Protein AF-A0A1V5QQ97-F1 (afdb_monomer_lite)

Structure (mmCIF, N/CA/C/O backbone):
data_AF-A0A1V5QQ97-F1
#
_entry.id   AF-A0A1V5QQ97-F1
#
loop_
_atom_site.group_PDB
_atom_site.id
_atom_site.type_symbol
_atom_site.label_atom_id
_atom_site.label_alt_id
_atom_site.label_comp_id
_atom_site.label_asym_id
_atom_site.label_entity_id
_atom_site.label_seq_id
_atom_site.pdbx_PDB_ins_code
_atom_site.Cartn_x
_atom_site.Cartn_y
_atom_site.Cartn_z
_atom_site.occupancy
_atom_site.B_iso_or_equiv
_atom_site.auth_seq_id
_atom_site.auth_comp_id
_atom_site.auth_asym_id
_atom_site.auth_atom_id
_atom_site.pdbx_PDB_model_num
ATOM 1 N N . MET A 1 1 ? 21.927 3.829 -41.040 1.00 33.34 1 MET A N 1
ATOM 2 C CA . MET A 1 1 ? 21.322 3.563 -39.719 1.00 33.34 1 MET A CA 1
ATOM 3 C C . MET A 1 1 ? 20.050 2.766 -39.965 1.00 33.34 1 MET A C 1
ATOM 5 O O . MET A 1 1 ? 19.146 3.300 -40.587 1.00 33.34 1 MET A O 1
ATOM 9 N N . LEU A 1 2 ? 20.030 1.474 -39.625 1.00 31.47 2 LEU A N 1
ATOM 10 C CA . LEU A 1 2 ? 18.860 0.603 -39.797 1.00 31.47 2 LEU A CA 1
ATOM 11 C C . LEU A 1 2 ? 18.122 0.542 -38.459 1.00 31.47 2 LEU A C 1
ATOM 13 O O . LEU A 1 2 ? 18.509 -0.209 -37.569 1.00 31.47 2 LEU A O 1
ATOM 17 N N . THR A 1 3 ? 17.101 1.372 -38.290 1.00 46.12 3 THR A N 1
ATOM 18 C CA . THR A 1 3 ? 16.175 1.283 -37.159 1.00 46.12 3 THR A CA 1
ATOM 19 C C . THR A 1 3 ? 15.105 0.248 -37.493 1.00 46.12 3 THR A C 1
ATOM 21 O O . THR A 1 3 ? 14.171 0.518 -38.242 1.00 46.12 3 THR A O 1
ATOM 24 N N . ALA A 1 4 ? 15.250 -0.964 -36.958 1.00 44.88 4 ALA A N 1
ATOM 25 C CA . ALA A 1 4 ? 14.202 -1.977 -36.998 1.00 44.88 4 ALA A CA 1
ATOM 26 C C . ALA A 1 4 ? 13.202 -1.694 -35.869 1.00 44.88 4 ALA A C 1
ATOM 28 O O . ALA A 1 4 ? 13.333 -2.204 -34.761 1.00 44.88 4 ALA A O 1
ATOM 29 N N . ASN A 1 5 ? 12.224 -0.834 -36.148 1.00 61.09 5 ASN A N 1
ATOM 30 C CA . ASN A 1 5 ? 11.047 -0.680 -35.304 1.00 61.09 5 ASN A CA 1
ATOM 31 C C . ASN A 1 5 ? 10.018 -1.743 -35.720 1.00 61.09 5 ASN A C 1
ATOM 33 O O . ASN A 1 5 ? 9.538 -1.716 -36.854 1.00 61.09 5 ASN A O 1
ATOM 37 N N . LYS A 1 6 ? 9.704 -2.687 -34.828 1.00 44.88 6 LYS A N 1
ATOM 38 C CA . LYS A 1 6 ? 8.522 -3.548 -34.950 1.00 44.88 6 LYS A CA 1
ATOM 39 C C . LYS A 1 6 ? 7.595 -3.230 -33.786 1.00 44.88 6 LYS A C 1
ATOM 41 O O . LYS A 1 6 ? 7.915 -3.507 -32.634 1.00 44.88 6 LYS A O 1
ATOM 46 N N . GLU A 1 7 ? 6.476 -2.618 -34.143 1.00 56.22 7 GLU A N 1
ATOM 47 C CA . GLU A 1 7 ? 5.339 -2.286 -33.295 1.00 56.22 7 GLU A CA 1
ATOM 48 C C . GLU A 1 7 ? 4.975 -3.459 -32.366 1.00 56.22 7 GLU A C 1
ATOM 50 O O . GLU A 1 7 ? 4.757 -4.582 -32.823 1.00 56.22 7 GLU A O 1
ATOM 55 N N . GLY A 1 8 ? 4.918 -3.193 -31.057 1.00 51.50 8 GLY A N 1
ATOM 56 C CA . GLY A 1 8 ? 4.290 -4.082 -30.073 1.00 51.50 8 GLY A CA 1
ATOM 57 C C . GLY A 1 8 ? 5.191 -5.060 -29.312 1.00 51.50 8 GLY A C 1
ATOM 58 O O . GLY A 1 8 ? 4.655 -5.892 -28.587 1.00 51.50 8 GLY A O 1
ATOM 59 N N . ARG A 1 9 ? 6.525 -4.988 -29.432 1.00 53.59 9 ARG A N 1
ATOM 60 C CA . ARG A 1 9 ? 7.454 -5.814 -28.630 1.00 53.59 9 ARG A CA 1
ATOM 61 C C . ARG A 1 9 ? 8.188 -4.995 -27.577 1.00 53.59 9 ARG A C 1
ATOM 63 O O . ARG A 1 9 ? 8.599 -3.863 -27.840 1.00 53.59 9 ARG A O 1
ATOM 70 N N . THR A 1 10 ? 8.363 -5.560 -26.384 1.00 57.00 10 THR A N 1
ATOM 71 C CA . THR A 1 10 ? 9.087 -4.876 -25.304 1.00 57.00 10 THR A CA 1
ATOM 72 C C . THR A 1 10 ? 10.578 -4.800 -25.632 1.00 57.00 10 THR A C 1
ATOM 74 O O . THR A 1 10 ? 11.139 -5.666 -26.305 1.00 57.00 10 THR A O 1
ATOM 77 N N . LEU A 1 11 ? 11.251 -3.756 -25.139 1.00 56.28 11 LEU A N 1
ATOM 78 C CA . LEU A 1 11 ? 12.706 -3.620 -25.264 1.00 56.28 11 LEU A CA 1
ATOM 79 C C . LEU A 1 11 ? 13.448 -4.853 -24.720 1.00 56.28 11 LEU A C 1
ATOM 81 O O . LEU A 1 11 ? 14.493 -5.208 -25.252 1.00 56.28 11 LEU A O 1
ATOM 85 N N . GLU A 1 12 ? 12.898 -5.530 -23.710 1.00 54.91 12 GLU A N 1
ATOM 86 C CA . GLU A 1 12 ? 13.476 -6.749 -23.136 1.00 54.91 12 GLU A CA 1
ATOM 87 C C . GLU A 1 12 ? 13.411 -7.942 -24.097 1.00 54.91 12 GLU A C 1
ATOM 89 O O . GLU A 1 12 ? 14.412 -8.637 -24.264 1.00 54.91 12 GLU A O 1
ATOM 94 N N . GLU A 1 13 ? 12.289 -8.140 -24.794 1.00 59.16 13 GLU A N 1
ATOM 95 C CA . GLU A 1 13 ? 12.144 -9.191 -25.812 1.00 59.16 13 GLU A CA 1
ATOM 96 C C . GLU A 1 13 ? 13.059 -8.949 -27.014 1.00 59.16 13 GLU A C 1
ATOM 98 O O . GLU A 1 13 ? 13.708 -9.869 -27.508 1.00 59.16 13 GLU A O 1
ATOM 103 N N . VAL A 1 14 ? 13.159 -7.695 -27.465 1.00 65.44 14 VAL A N 1
ATOM 104 C CA . VAL A 1 14 ? 14.024 -7.332 -28.596 1.00 65.44 14 VAL A CA 1
ATOM 105 C C . VAL A 1 14 ? 15.500 -7.508 -28.233 1.00 65.44 14 VAL A C 1
ATOM 107 O O . VAL A 1 14 ? 16.278 -7.989 -29.054 1.00 65.44 14 VAL A O 1
ATOM 110 N N . VAL A 1 15 ? 15.898 -7.169 -27.004 1.00 64.69 15 VAL A N 1
ATOM 111 C CA . VAL A 1 15 ? 17.274 -7.376 -26.524 1.00 64.69 15 VAL A CA 1
ATOM 112 C C . VAL A 1 15 ? 17.580 -8.864 -26.328 1.00 64.69 15 VAL A C 1
ATOM 114 O O . VAL A 1 15 ? 18.693 -9.286 -26.641 1.00 64.69 15 VAL A O 1
ATOM 117 N N . ALA A 1 16 ? 16.619 -9.669 -25.868 1.00 67.50 16 ALA A N 1
ATOM 118 C CA . ALA A 1 16 ? 16.779 -11.117 -25.746 1.00 67.50 16 ALA A CA 1
ATOM 119 C C . ALA A 1 16 ? 16.953 -11.794 -27.118 1.00 67.50 16 ALA A C 1
ATOM 121 O O . ALA A 1 16 ? 17.919 -12.535 -27.308 1.00 67.50 16 ALA A O 1
ATOM 122 N N . ASP A 1 17 ? 16.096 -11.471 -28.092 1.00 65.56 17 ASP A N 1
ATOM 123 C CA . ASP A 1 17 ? 16.176 -12.004 -29.460 1.00 65.56 17 ASP 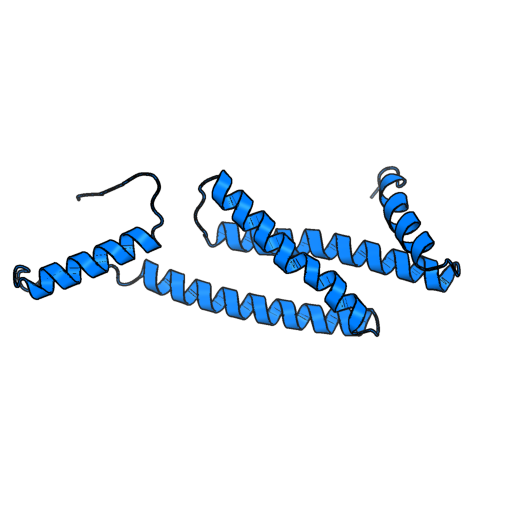A CA 1
ATOM 124 C C . ASP A 1 17 ? 17.466 -11.556 -30.171 1.00 65.56 17 ASP A C 1
ATOM 126 O O . ASP A 1 17 ? 18.114 -12.349 -30.858 1.00 65.56 17 ASP A O 1
ATOM 130 N N . LEU A 1 18 ? 17.889 -10.300 -29.973 1.00 65.25 18 LEU A N 1
ATOM 131 C CA . LEU A 1 18 ? 19.158 -9.800 -30.511 1.00 65.25 18 LEU A CA 1
ATOM 132 C C . LEU A 1 18 ? 20.362 -10.509 -29.893 1.00 65.25 18 LEU A C 1
ATOM 134 O O . LEU A 1 18 ? 21.330 -10.780 -30.600 1.00 65.25 18 LEU A O 1
ATOM 138 N N . ARG A 1 19 ? 20.319 -10.824 -28.596 1.00 65.50 19 ARG A N 1
ATOM 139 C CA . ARG A 1 19 ? 21.406 -11.528 -27.910 1.00 65.50 19 ARG A CA 1
ATOM 140 C C . ARG A 1 19 ? 21.552 -12.957 -28.428 1.00 65.50 19 ARG A C 1
ATOM 142 O O . ARG A 1 19 ? 22.661 -13.344 -28.782 1.00 65.50 19 ARG A O 1
ATOM 149 N N . THR A 1 20 ? 20.442 -13.678 -28.580 1.00 68.12 20 THR A N 1
ATOM 150 C CA . THR A 1 20 ? 20.436 -15.027 -29.166 1.00 68.12 20 THR A CA 1
ATOM 151 C C . THR A 1 20 ? 20.907 -15.003 -30.624 1.00 68.12 20 THR A C 1
ATOM 153 O O . THR A 1 20 ? 21.764 -15.796 -31.005 1.00 68.12 20 THR A O 1
ATOM 156 N N . GLY A 1 21 ? 20.446 -14.037 -31.428 1.00 65.56 21 GLY A N 1
ATOM 157 C CA . GLY A 1 21 ? 20.882 -13.895 -32.822 1.00 65.56 21 GLY A CA 1
ATOM 158 C C . GLY A 1 21 ? 22.360 -13.509 -32.973 1.00 65.56 21 GLY A C 1
ATOM 159 O O . GLY A 1 21 ? 23.036 -13.982 -33.885 1.00 65.56 21 GLY A O 1
ATOM 160 N N . ILE A 1 22 ? 22.897 -12.680 -32.072 1.00 64.81 22 ILE A N 1
ATOM 161 C CA . ILE A 1 22 ? 24.326 -12.334 -32.051 1.00 64.81 22 ILE A CA 1
ATOM 162 C C . ILE A 1 22 ? 25.171 -13.537 -31.620 1.00 64.81 22 ILE A C 1
ATOM 164 O O . ILE A 1 22 ? 26.231 -13.750 -32.208 1.00 64.81 22 ILE A O 1
ATOM 168 N N . ASP A 1 23 ? 24.712 -14.339 -30.657 1.00 64.12 23 ASP A N 1
ATOM 169 C CA . ASP A 1 23 ? 25.405 -15.557 -30.223 1.00 64.12 23 ASP A CA 1
ATOM 170 C C . ASP A 1 23 ? 25.419 -16.631 -31.330 1.00 64.12 23 ASP A C 1
ATOM 172 O O . ASP A 1 23 ? 26.458 -17.253 -31.571 1.00 64.12 23 ASP A O 1
ATOM 176 N N . GLU A 1 24 ? 24.332 -16.771 -32.096 1.00 62.62 24 GLU A N 1
ATOM 177 C CA . GLU A 1 24 ? 24.274 -17.637 -33.285 1.00 62.62 24 GLU A CA 1
ATOM 178 C 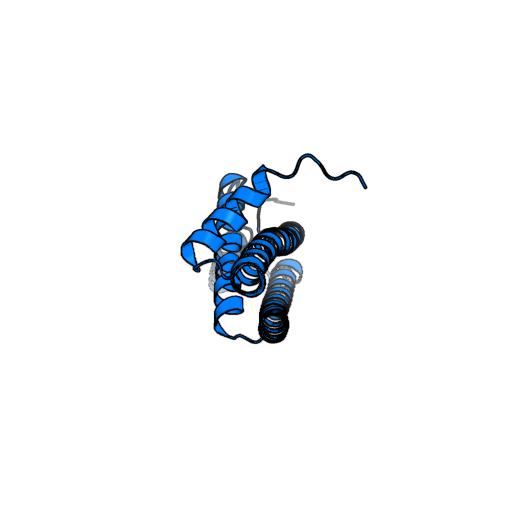C . GLU A 1 24 ? 25.202 -17.153 -34.413 1.00 62.62 24 GLU A C 1
ATOM 180 O O . GLU A 1 24 ? 25.908 -17.950 -35.039 1.00 62.62 24 GLU A O 1
ATOM 185 N N . LEU A 1 25 ? 25.269 -15.841 -34.655 1.00 56.47 25 LEU A N 1
ATOM 186 C CA . LEU A 1 25 ? 26.155 -15.262 -35.671 1.00 56.47 25 LEU A CA 1
ATOM 187 C C . LEU A 1 25 ? 27.636 -15.312 -35.259 1.00 56.47 25 LEU A C 1
ATOM 189 O O . LEU A 1 25 ? 28.501 -15.490 -36.126 1.00 56.47 25 LEU A O 1
ATOM 193 N N . LYS A 1 26 ? 27.934 -15.224 -33.954 1.00 56.41 26 LYS A N 1
ATOM 194 C CA . LYS A 1 26 ? 29.270 -15.482 -33.387 1.00 56.41 26 LYS A CA 1
ATOM 195 C C . LYS A 1 26 ? 29.682 -16.939 -33.582 1.00 56.41 26 LYS A C 1
ATOM 197 O O . LYS A 1 26 ? 30.815 -17.188 -33.988 1.00 56.41 26 LYS A O 1
ATOM 202 N N . ALA A 1 27 ? 28.769 -17.885 -33.352 1.00 55.62 27 ALA A N 1
ATOM 203 C CA . ALA A 1 27 ? 29.012 -19.313 -33.566 1.00 55.62 27 ALA A CA 1
ATOM 204 C C . ALA A 1 27 ? 29.210 -19.669 -35.055 1.00 55.62 27 ALA A C 1
ATOM 206 O O . ALA A 1 27 ? 29.973 -20.577 -35.376 1.00 55.62 27 ALA A O 1
ATOM 207 N N . ALA A 1 28 ? 28.580 -18.923 -35.970 1.00 54.53 28 ALA A N 1
ATOM 208 C CA . ALA A 1 28 ? 28.707 -19.105 -37.418 1.00 54.53 28 ALA A CA 1
ATOM 209 C C . ALA A 1 28 ? 29.947 -18.428 -38.051 1.00 54.53 28 ALA A C 1
ATOM 211 O O . ALA A 1 28 ? 30.125 -18.514 -39.269 1.00 54.53 28 ALA A O 1
ATOM 212 N N . GLY A 1 29 ? 30.794 -17.747 -37.265 1.00 49.62 29 GLY A N 1
ATOM 213 C CA . GLY A 1 29 ? 32.097 -17.227 -37.710 1.00 49.62 29 GLY A CA 1
ATOM 214 C C . GLY A 1 29 ? 32.050 -16.112 -38.768 1.00 49.62 29 GLY A C 1
ATOM 215 O O . GLY A 1 29 ? 33.021 -15.927 -39.497 1.00 49.62 29 GLY A O 1
ATOM 216 N N . LYS A 1 30 ? 30.932 -15.378 -38.888 1.00 49.75 30 LYS A N 1
ATOM 217 C CA . LYS A 1 30 ? 30.705 -14.362 -39.942 1.00 49.75 30 LYS A CA 1
ATOM 218 C C . LYS A 1 30 ? 30.793 -12.901 -39.475 1.00 49.75 30 LYS A C 1
ATOM 220 O O . LYS A 1 30 ? 30.329 -12.016 -40.192 1.00 49.75 30 LYS A O 1
ATOM 225 N N . LEU A 1 31 ? 31.380 -12.619 -38.311 1.00 44.31 31 LEU A N 1
ATOM 226 C CA . LEU A 1 31 ? 31.634 -11.237 -37.884 1.00 44.31 31 LEU A CA 1
ATOM 227 C C . LEU A 1 31 ? 33.095 -10.836 -38.169 1.00 44.31 31 LEU A C 1
ATOM 229 O O . LEU A 1 31 ? 33.996 -11.468 -37.622 1.00 44.31 31 LEU A O 1
ATOM 233 N N . PRO A 1 32 ? 33.350 -9.796 -38.990 1.00 42.31 32 PRO A N 1
ATOM 234 C CA . PRO A 1 32 ? 34.678 -9.205 -39.139 1.00 42.31 32 PRO A CA 1
ATOM 235 C C . PRO A 1 32 ? 35.149 -8.593 -37.813 1.00 42.31 32 PRO A C 1
ATOM 237 O O . PRO A 1 32 ? 34.382 -7.906 -37.132 1.00 42.31 32 PRO A O 1
ATOM 240 N N . GLU A 1 33 ? 36.413 -8.827 -37.458 1.00 46.25 33 GLU A N 1
ATOM 241 C CA . GLU A 1 33 ? 37.050 -8.252 -36.271 1.00 46.25 33 GLU A CA 1
ATOM 242 C C . GLU A 1 33 ? 37.038 -6.717 -36.347 1.00 46.25 33 GLU A C 1
ATOM 244 O O . GLU A 1 33 ? 37.593 -6.126 -37.271 1.00 46.25 33 GLU A O 1
ATOM 249 N N . GLY A 1 34 ? 36.385 -6.065 -35.379 1.00 47.62 34 GLY A N 1
ATOM 250 C CA . GLY A 1 34 ? 36.403 -4.602 -35.240 1.00 47.62 34 GLY A CA 1
ATOM 251 C C . GLY A 1 34 ? 35.043 -3.909 -35.130 1.00 47.62 34 GLY A C 1
ATOM 252 O O . GLY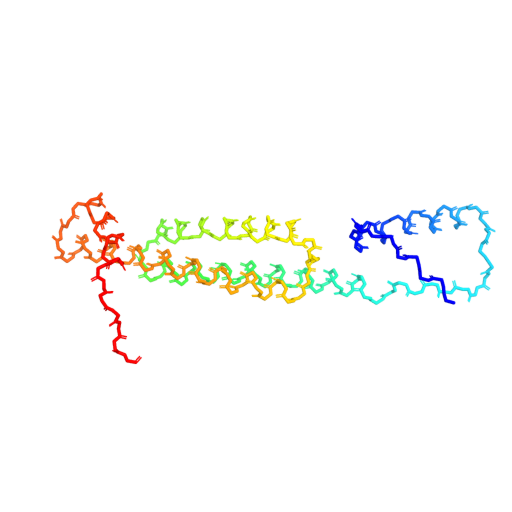 A 1 34 ? 35.014 -2.695 -34.949 1.00 47.62 34 GLY A O 1
ATOM 253 N N . VAL A 1 35 ? 33.918 -4.632 -35.190 1.00 42.97 35 VAL A N 1
ATOM 254 C CA . VAL A 1 35 ? 32.587 -4.049 -34.927 1.00 42.97 35 VAL A CA 1
ATOM 255 C C . VAL A 1 35 ? 32.138 -4.381 -33.504 1.00 42.97 35 VAL A C 1
ATOM 257 O O . VAL A 1 35 ? 31.595 -5.451 -33.233 1.00 42.97 35 VAL A O 1
ATOM 260 N N . THR A 1 36 ? 32.343 -3.446 -32.580 1.00 42.06 36 THR A N 1
ATOM 261 C CA . THR A 1 36 ? 31.722 -3.452 -31.252 1.00 42.06 36 THR A CA 1
ATOM 262 C C . THR A 1 36 ? 30.302 -2.898 -31.353 1.00 42.06 36 THR A C 1
ATOM 264 O O . THR A 1 36 ? 30.077 -1.692 -31.441 1.00 42.06 36 THR A O 1
ATOM 267 N N . VAL A 1 37 ? 29.309 -3.789 -31.352 1.00 46.00 37 VAL A N 1
ATOM 268 C CA . VAL A 1 37 ? 27.902 -3.403 -31.181 1.00 46.00 37 VAL A CA 1
ATOM 269 C C . VAL A 1 37 ? 27.656 -3.175 -29.689 1.00 46.00 37 VAL A C 1
ATOM 271 O O . VAL A 1 37 ? 27.357 -4.103 -28.940 1.00 46.00 37 VAL A O 1
ATOM 274 N N . GLY A 1 38 ? 27.820 -1.930 -29.248 1.00 47.38 38 GLY A N 1
ATOM 275 C CA . GLY A 1 38 ? 27.565 -1.520 -27.872 1.00 47.38 38 GLY A CA 1
ATOM 276 C C . GLY A 1 38 ? 26.071 -1.356 -27.582 1.00 47.38 38 GLY A C 1
ATOM 277 O O . GLY A 1 38 ? 25.554 -0.245 -27.617 1.00 47.38 38 GLY A O 1
ATOM 278 N N . PHE A 1 39 ? 25.393 -2.440 -27.195 1.00 49.09 39 PHE A N 1
ATOM 279 C CA . PHE A 1 39 ? 24.191 -2.391 -26.337 1.00 49.09 39 PHE A CA 1
ATOM 280 C C . PHE A 1 39 ? 24.589 -2.232 -24.845 1.00 49.09 39 PHE A C 1
ATOM 282 O O . PHE A 1 39 ? 23.893 -2.677 -23.937 1.00 49.09 39 PHE A O 1
ATOM 289 N N . GLU A 1 40 ? 25.757 -1.640 -24.578 1.00 50.69 40 GLU A N 1
ATOM 290 C CA . GLU A 1 40 ? 26.512 -1.815 -23.328 1.00 50.69 40 GLU A CA 1
ATOM 291 C C . GLU A 1 40 ? 26.086 -0.904 -22.170 1.00 50.69 40 GLU A C 1
ATOM 293 O O . GLU A 1 40 ? 26.446 -1.174 -21.027 1.00 50.69 40 GLU A O 1
ATOM 298 N N . GLY A 1 41 ? 25.302 0.145 -22.427 1.00 54.47 41 GLY A N 1
ATOM 299 C CA . GLY A 1 41 ? 24.904 1.112 -21.398 1.00 54.47 41 GLY A CA 1
ATOM 300 C C . GLY A 1 41 ? 23.467 0.938 -20.916 1.00 54.47 41 GLY A C 1
ATOM 301 O O . GLY A 1 41 ? 23.224 0.577 -19.771 1.00 54.47 41 GLY A O 1
ATOM 302 N N . SER A 1 42 ? 22.492 1.215 -21.782 1.00 56.72 42 SER A N 1
ATOM 303 C CA . SER A 1 42 ? 21.127 1.539 -21.345 1.00 56.72 42 SER A CA 1
ATOM 304 C C . SER A 1 42 ? 20.314 0.355 -20.820 1.00 56.72 42 SER A C 1
ATOM 306 O O . SER A 1 42 ? 19.590 0.526 -19.850 1.00 56.72 42 SER A O 1
ATOM 308 N N . ALA A 1 43 ? 20.429 -0.845 -21.401 1.00 62.62 43 ALA A N 1
ATOM 309 C CA . ALA A 1 43 ? 19.680 -2.011 -20.915 1.00 62.62 43 ALA A CA 1
ATOM 310 C C . ALA A 1 43 ? 20.222 -2.509 -19.563 1.00 62.62 43 ALA A C 1
ATOM 312 O O . ALA A 1 43 ? 19.453 -2.750 -18.635 1.00 62.62 43 ALA A O 1
ATOM 313 N N . LYS A 1 44 ? 21.554 -2.581 -19.425 1.00 62.31 44 LYS A N 1
ATOM 314 C CA . LYS A 1 44 ? 22.220 -2.939 -18.166 1.00 62.31 44 LYS A CA 1
ATOM 315 C C . LYS A 1 44 ? 21.983 -1.880 -17.086 1.00 62.31 44 LYS A C 1
ATOM 317 O O . LYS A 1 44 ? 21.612 -2.234 -15.975 1.00 62.31 44 LYS A O 1
ATOM 322 N N . HIS A 1 45 ? 22.098 -0.597 -17.430 1.00 66.56 45 HIS A N 1
ATOM 323 C CA . HIS A 1 45 ? 21.807 0.513 -16.522 1.00 66.56 45 HIS A CA 1
ATOM 324 C C . HIS A 1 45 ? 20.329 0.564 -16.109 1.00 66.56 45 HIS A C 1
ATOM 326 O O . HIS A 1 45 ? 20.036 0.806 -14.940 1.00 66.56 45 HIS A O 1
ATOM 332 N N . ASN A 1 46 ? 19.392 0.278 -17.021 1.00 67.69 46 ASN A N 1
ATOM 333 C CA . ASN A 1 46 ? 17.972 0.156 -16.683 1.00 67.69 46 ASN A CA 1
ATOM 334 C C . ASN A 1 46 ? 17.723 -1.013 -15.729 1.00 67.69 46 ASN A C 1
ATOM 336 O O . ASN A 1 46 ? 16.961 -0.857 -14.780 1.00 67.69 46 ASN A O 1
ATOM 340 N N . GLN A 1 47 ? 18.372 -2.159 -15.943 1.00 72.44 47 GLN A N 1
ATOM 341 C CA . GLN A 1 47 ? 18.214 -3.322 -15.073 1.00 72.44 47 GLN A CA 1
ATOM 342 C C . GLN A 1 47 ? 18.848 -3.108 -13.689 1.00 72.44 47 GLN A C 1
ATOM 344 O O . GLN A 1 47 ? 18.227 -3.430 -12.676 1.00 72.44 47 GLN A O 1
ATOM 349 N N . GLU A 1 48 ? 20.039 -2.508 -13.625 1.00 77.94 48 GLU A N 1
ATOM 350 C CA . GLU A 1 48 ? 20.674 -2.099 -12.366 1.00 77.94 48 GLU A CA 1
ATOM 351 C C . GLU A 1 48 ? 19.801 -1.077 -11.624 1.00 77.94 48 GLU A C 1
ATOM 353 O O . GLU A 1 48 ? 19.508 -1.253 -10.441 1.00 77.94 48 GLU A O 1
ATOM 358 N N . THR A 1 49 ? 19.285 -0.063 -12.323 1.00 77.19 49 THR A N 1
ATOM 359 C CA . THR A 1 49 ? 18.399 0.946 -11.725 1.00 77.19 49 THR A CA 1
ATOM 360 C C . THR A 1 49 ? 17.081 0.339 -11.247 1.00 77.19 49 THR A C 1
ATOM 362 O O . THR A 1 49 ? 16.647 0.628 -10.134 1.00 77.19 49 THR A O 1
ATOM 365 N N . ALA A 1 50 ? 16.471 -0.559 -12.024 1.00 76.38 50 ALA A N 1
ATOM 366 C CA . ALA A 1 50 ? 15.260 -1.274 -11.626 1.00 76.38 50 ALA A CA 1
ATOM 367 C C . ALA A 1 50 ? 15.487 -2.132 -10.371 1.00 76.38 50 ALA A C 1
ATOM 369 O O . ALA A 1 50 ? 14.639 -2.146 -9.479 1.00 76.38 50 ALA A O 1
ATOM 370 N N . SER A 1 51 ? 16.645 -2.792 -10.256 1.00 80.81 51 SER A N 1
ATOM 371 C CA . SER A 1 51 ? 17.033 -3.548 -9.057 1.00 80.81 51 SER A CA 1
ATOM 372 C C . SER A 1 51 ? 17.192 -2.643 -7.830 1.00 80.81 51 SER A C 1
ATOM 374 O O . SER A 1 51 ? 16.646 -2.930 -6.756 1.00 80.81 51 SER A O 1
ATOM 376 N N . HIS A 1 52 ? 17.871 -1.502 -7.985 1.00 86.00 52 HIS A N 1
ATOM 377 C CA . HIS A 1 52 ? 18.009 -0.516 -6.914 1.00 86.00 52 HIS A CA 1
ATOM 378 C C . HIS A 1 52 ? 16.654 0.055 -6.482 1.00 86.00 52 HIS A C 1
ATOM 380 O O . HIS A 1 52 ? 16.387 0.145 -5.283 1.00 86.00 52 HIS A O 1
ATOM 386 N N . MET A 1 53 ? 15.769 0.370 -7.430 1.00 84.44 53 MET A N 1
ATOM 387 C CA . MET A 1 53 ? 14.420 0.860 -7.140 1.00 84.44 53 MET A CA 1
ATOM 388 C C . MET A 1 53 ? 13.546 -0.213 -6.487 1.00 84.44 53 MET A C 1
ATOM 390 O O . MET A 1 53 ? 12.839 0.094 -5.530 1.00 84.44 53 MET A O 1
ATOM 394 N N . GLY A 1 54 ? 13.636 -1.472 -6.919 1.00 84.75 54 GLY A N 1
ATOM 395 C CA . GLY A 1 54 ? 12.945 -2.592 -6.275 1.00 84.75 54 GLY A CA 1
ATOM 396 C C . GLY A 1 54 ? 13.400 -2.802 -4.829 1.00 84.75 54 GLY A C 1
ATOM 397 O O . GLY A 1 54 ? 12.572 -2.965 -3.932 1.00 84.75 54 GLY A O 1
ATOM 398 N N . THR A 1 55 ? 14.707 -2.710 -4.577 1.00 88.50 55 THR A N 1
ATOM 399 C CA . THR A 1 55 ? 15.268 -2.795 -3.219 1.00 88.50 55 THR A CA 1
ATOM 400 C C . THR A 1 55 ? 14.816 -1.615 -2.354 1.00 88.50 55 THR A C 1
ATOM 402 O O . THR A 1 55 ? 14.398 -1.807 -1.212 1.00 88.50 55 THR A O 1
ATOM 405 N N . ALA A 1 56 ? 14.844 -0.396 -2.902 1.00 88.88 56 ALA A N 1
ATOM 406 C CA . ALA A 1 56 ? 14.366 0.802 -2.217 1.00 88.88 56 ALA A CA 1
ATOM 407 C C . ALA A 1 56 ? 12.865 0.720 -1.895 1.00 88.88 56 ALA A C 1
ATOM 409 O O . ALA A 1 56 ? 12.460 1.078 -0.791 1.00 88.88 56 ALA A O 1
ATOM 410 N N . LEU A 1 57 ? 12.050 0.195 -2.815 1.00 85.56 57 LEU A N 1
ATOM 411 C CA . LEU A 1 57 ? 10.620 -0.031 -2.611 1.00 85.56 57 LEU A CA 1
ATOM 412 C C . LEU A 1 57 ? 10.375 -1.036 -1.479 1.00 85.56 57 LEU A C 1
ATOM 414 O O . LEU A 1 57 ? 9.548 -0.786 -0.607 1.00 85.56 57 LEU A O 1
ATOM 418 N N . LEU A 1 58 ? 11.117 -2.146 -1.451 1.00 90.00 58 LEU A N 1
ATOM 419 C CA . LEU A 1 58 ? 11.001 -3.149 -0.391 1.00 90.00 58 LEU A CA 1
ATOM 420 C C . LEU A 1 58 ? 11.362 -2.561 0.979 1.00 90.00 58 LEU A C 1
ATOM 422 O O . LEU A 1 58 ? 10.621 -2.752 1.945 1.00 90.00 58 LEU A O 1
ATOM 426 N N . LEU A 1 59 ? 12.457 -1.801 1.057 1.00 92.62 59 LEU A N 1
ATOM 427 C CA . LEU A 1 59 ? 12.831 -1.082 2.275 1.00 92.62 59 LEU A CA 1
ATOM 428 C C . LEU A 1 59 ? 11.757 -0.068 2.682 1.00 92.62 59 LEU A C 1
ATOM 430 O O . LEU A 1 59 ? 11.399 -0.011 3.856 1.00 92.62 59 LEU A O 1
ATOM 434 N N . ALA A 1 60 ? 11.198 0.685 1.733 1.00 88.88 60 ALA A N 1
ATOM 435 C CA . ALA A 1 60 ? 10.120 1.630 2.005 1.00 88.88 60 ALA A CA 1
ATOM 436 C C . ALA A 1 60 ? 8.883 0.924 2.582 1.00 88.88 60 ALA A C 1
ATOM 438 O O . ALA A 1 60 ? 8.349 1.367 3.595 1.00 88.88 60 ALA A O 1
ATOM 439 N N . VAL A 1 61 ? 8.468 -0.207 2.007 1.00 89.19 61 VAL A N 1
ATOM 440 C CA . VAL A 1 61 ? 7.351 -1.015 2.525 1.00 89.19 61 VAL A CA 1
ATOM 441 C C . VAL A 1 61 ? 7.635 -1.504 3.946 1.00 89.19 61 VAL A C 1
ATOM 443 O O . VAL A 1 61 ? 6.764 -1.399 4.812 1.00 89.19 61 VAL A O 1
ATOM 446 N N . ALA A 1 62 ? 8.854 -1.976 4.218 1.00 92.50 62 ALA A N 1
ATOM 447 C CA . ALA A 1 62 ? 9.258 -2.388 5.560 1.00 92.50 62 ALA A CA 1
ATOM 448 C C . ALA A 1 62 ? 9.205 -1.219 6.561 1.00 92.50 62 ALA A C 1
ATOM 450 O O . ALA A 1 62 ? 8.660 -1.369 7.656 1.00 92.50 62 ALA A O 1
ATOM 451 N N . PHE A 1 63 ? 9.698 -0.037 6.181 1.00 92.50 63 PHE A N 1
ATOM 452 C CA . PHE A 1 63 ? 9.616 1.167 7.012 1.00 92.50 63 PHE A CA 1
ATOM 453 C C . PHE A 1 63 ? 8.170 1.594 7.276 1.00 92.50 63 PHE A C 1
ATOM 455 O O . PHE A 1 63 ? 7.818 1.849 8.427 1.00 92.50 63 PHE A O 1
ATOM 462 N N . ILE A 1 64 ? 7.312 1.624 6.252 1.00 90.69 64 ILE A N 1
ATOM 463 C CA . ILE A 1 64 ? 5.892 1.968 6.415 1.00 90.69 64 ILE A CA 1
ATOM 464 C C . ILE A 1 64 ? 5.216 0.960 7.352 1.00 90.69 64 ILE A C 1
ATOM 466 O O . ILE A 1 64 ? 4.456 1.362 8.229 1.00 90.69 64 ILE A O 1
ATOM 470 N N . TYR A 1 65 ? 5.516 -0.336 7.232 1.00 92.38 65 TYR A N 1
ATOM 471 C CA . TYR A 1 65 ? 4.990 -1.347 8.149 1.00 92.38 65 TYR A CA 1
ATOM 472 C C . TYR A 1 65 ? 5.363 -1.056 9.606 1.00 92.38 65 TYR A C 1
ATOM 474 O O . TYR A 1 65 ? 4.487 -1.085 10.470 1.00 92.38 65 TYR A O 1
ATOM 482 N N . LEU A 1 66 ? 6.632 -0.740 9.880 1.00 93.25 66 LEU A N 1
ATOM 483 C CA . LEU A 1 66 ? 7.094 -0.412 11.232 1.00 93.25 66 LEU A CA 1
ATOM 484 C C . LEU A 1 66 ? 6.414 0.848 11.778 1.00 93.25 66 LEU A C 1
ATOM 486 O O . LEU A 1 66 ? 5.965 0.852 12.924 1.00 93.25 66 LEU A O 1
ATOM 490 N N . VAL A 1 67 ? 6.282 1.887 10.951 1.00 92.12 67 VAL A N 1
ATOM 491 C CA . VAL A 1 67 ? 5.593 3.129 11.326 1.00 92.12 67 VAL A CA 1
ATOM 492 C C . VAL A 1 67 ? 4.123 2.860 11.655 1.00 92.12 67 VAL A C 1
ATOM 494 O O . VAL A 1 67 ? 3.651 3.290 12.703 1.00 92.12 67 VAL A O 1
ATOM 497 N N . LEU A 1 68 ? 3.408 2.099 10.821 1.00 91.25 68 LEU A N 1
ATOM 498 C CA . LEU A 1 68 ? 2.002 1.758 11.067 1.00 91.25 68 LEU A CA 1
ATOM 499 C C . LEU A 1 68 ? 1.828 0.846 12.286 1.00 91.25 68 LEU A C 1
ATOM 501 O O . LEU A 1 68 ? 0.876 1.013 13.047 1.00 91.25 68 LEU A O 1
ATOM 505 N N . ALA A 1 69 ? 2.733 -0.114 12.491 1.00 91.06 69 ALA A N 1
ATOM 506 C CA . ALA A 1 69 ? 2.705 -0.986 13.663 1.00 91.06 69 ALA A CA 1
ATOM 507 C C . ALA A 1 69 ? 2.889 -0.184 14.954 1.00 91.06 69 ALA A C 1
ATOM 509 O O . ALA A 1 69 ? 2.182 -0.432 15.931 1.00 91.06 69 ALA A O 1
ATOM 510 N N . SER A 1 70 ? 3.781 0.811 14.926 1.00 92.19 70 SER A N 1
ATOM 511 C CA . SER A 1 70 ? 3.961 1.756 16.025 1.00 92.19 70 SER A CA 1
ATOM 512 C C . SER A 1 70 ? 2.755 2.682 16.200 1.00 92.19 70 SER A C 1
ATOM 514 O O . SER A 1 70 ? 2.403 2.987 17.331 1.00 92.19 70 SER A O 1
ATOM 516 N N . GLN A 1 71 ? 2.123 3.129 15.111 1.00 89.12 71 GLN A N 1
ATOM 517 C CA . GLN A 1 71 ? 0.987 4.053 15.156 1.00 89.12 71 GLN A CA 1
ATOM 518 C C . GLN A 1 71 ? -0.270 3.406 15.746 1.00 89.12 71 GLN A C 1
ATOM 520 O O . GLN A 1 71 ? -0.955 4.012 16.564 1.00 89.12 71 GLN A O 1
ATOM 525 N N . PHE A 1 72 ? -0.583 2.178 15.332 1.00 88.75 72 PHE A N 1
ATOM 526 C CA . PHE A 1 72 ? -1.793 1.480 15.769 1.00 88.75 72 PHE A CA 1
ATOM 527 C C . PHE A 1 72 ? -1.583 0.580 16.993 1.00 88.75 72 PHE A C 1
ATOM 529 O O . PHE A 1 72 ? -2.525 -0.111 17.390 1.00 88.75 72 PHE A O 1
ATOM 536 N N . GLU A 1 73 ? -0.364 0.532 17.545 1.00 88.62 73 GLU A N 1
ATOM 537 C CA . GLU A 1 73 ? 0.049 -0.387 18.622 1.00 88.62 73 GLU A CA 1
ATOM 538 C C . GLU A 1 73 ? -0.380 -1.844 18.349 1.00 88.62 73 GLU A C 1
ATOM 540 O O . GLU A 1 73 ? -0.776 -2.605 19.233 1.00 88.62 73 GLU A O 1
ATOM 545 N N . SER A 1 74 ? -0.368 -2.238 17.074 1.00 89.06 74 SER A N 1
ATOM 546 C CA . SER A 1 74 ? -0.940 -3.497 16.608 1.00 89.06 74 SER A CA 1
ATOM 547 C C . SER A 1 74 ? -0.208 -3.990 15.378 1.00 89.06 74 SER A C 1
ATOM 549 O O . SER A 1 74 ? 0.007 -3.248 14.429 1.00 89.06 74 SER A O 1
ATOM 551 N N . PHE A 1 75 ? 0.104 -5.283 15.354 1.00 87.12 75 PHE A N 1
ATOM 552 C CA . PHE A 1 75 ? 0.760 -5.926 14.214 1.00 87.12 75 PHE A CA 1
ATOM 553 C C . PHE A 1 75 ? -0.227 -6.387 13.134 1.00 87.12 75 PHE A C 1
ATOM 555 O O . PHE A 1 75 ? 0.164 -6.614 11.996 1.00 87.12 75 PHE A O 1
ATOM 562 N N . LYS A 1 76 ? -1.523 -6.516 13.452 1.00 90.75 76 LYS A N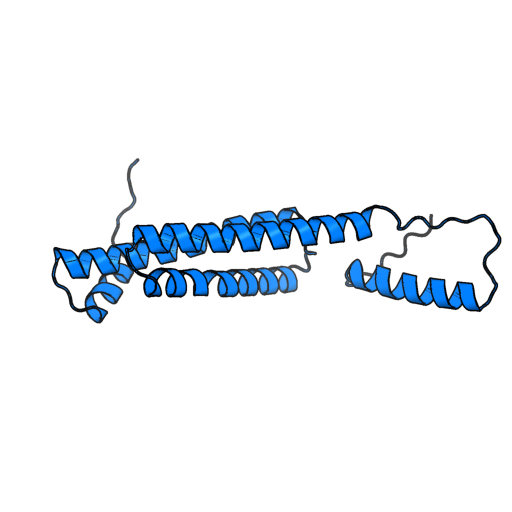 1
ATOM 563 C CA . LYS A 1 76 ? -2.532 -7.045 12.509 1.00 90.75 76 LYS A CA 1
ATOM 564 C C . LYS A 1 76 ? -3.107 -5.966 11.588 1.00 90.75 76 LYS A C 1
ATOM 566 O O . LYS A 1 76 ? -3.394 -6.230 10.419 1.00 90.75 76 LYS A O 1
ATOM 571 N N . LEU A 1 77 ? -3.289 -4.755 12.116 1.00 90.25 77 LEU A N 1
ATOM 572 C CA . LEU A 1 77 ? -3.852 -3.627 11.366 1.00 90.25 77 LEU A CA 1
ATOM 573 C C . LEU A 1 77 ? -2.936 -3.179 10.210 1.00 90.25 77 LEU A C 1
ATOM 575 O O . LEU A 1 77 ? -3.436 -3.094 9.086 1.00 90.25 77 LEU A O 1
ATOM 579 N N . PRO A 1 78 ? -1.611 -3.017 10.408 1.00 90.88 78 PRO A N 1
ATOM 580 C CA . PRO A 1 78 ? -0.684 -2.690 9.328 1.00 90.88 78 PRO A CA 1
ATOM 581 C C . PRO A 1 78 ? -0.706 -3.713 8.199 1.00 90.88 78 PRO A C 1
ATOM 583 O O . PRO A 1 78 ? -0.731 -3.325 7.040 1.00 90.88 78 PRO A O 1
ATOM 586 N N . ILE A 1 79 ? -0.766 -5.014 8.510 1.00 91.31 79 ILE A N 1
ATOM 587 C CA . ILE A 1 79 ? -0.832 -6.074 7.488 1.00 91.31 79 ILE A CA 1
ATOM 588 C C . ILE A 1 79 ? -2.072 -5.897 6.610 1.00 91.31 79 ILE A C 1
ATOM 590 O O . ILE A 1 79 ? -1.989 -6.011 5.391 1.00 91.31 79 ILE A O 1
ATOM 594 N N . THR A 1 80 ? -3.215 -5.569 7.217 1.00 91.50 80 THR A N 1
ATOM 595 C CA . THR A 1 80 ? -4.469 -5.361 6.479 1.00 91.50 80 THR A CA 1
ATOM 596 C C . THR A 1 80 ? -4.358 -4.182 5.509 1.00 91.50 80 THR A C 1
ATOM 598 O O . THR A 1 80 ? -4.823 -4.271 4.377 1.00 91.50 80 THR A O 1
ATOM 601 N N . ILE A 1 81 ? -3.691 -3.102 5.921 1.00 91.69 81 ILE A N 1
ATOM 602 C CA . ILE A 1 81 ? -3.421 -1.939 5.065 1.00 91.69 81 ILE A CA 1
ATOM 603 C C . ILE A 1 81 ? -2.422 -2.308 3.958 1.00 91.69 81 ILE A C 1
ATOM 605 O O . ILE A 1 81 ? -2.632 -1.966 2.796 1.00 91.69 81 ILE A O 1
ATOM 609 N N . MET A 1 82 ? -1.378 -3.073 4.284 1.00 91.00 82 MET A N 1
ATOM 610 C CA . MET A 1 82 ? -0.352 -3.513 3.332 1.00 91.00 82 MET A CA 1
ATOM 611 C C . MET A 1 82 ? -0.901 -4.405 2.221 1.00 91.00 82 MET A C 1
ATOM 613 O O . MET A 1 82 ? -0.367 -4.372 1.118 1.00 91.00 82 MET A O 1
ATOM 617 N N . LEU A 1 83 ? -1.996 -5.138 2.453 1.00 92.00 83 LEU A N 1
ATOM 618 C CA . LEU A 1 83 ? -2.680 -5.910 1.404 1.00 92.00 83 LEU A CA 1
ATOM 619 C C . LEU A 1 83 ? -3.214 -5.035 0.257 1.00 92.00 83 LEU A C 1
ATOM 621 O O . LEU A 1 83 ? -3.445 -5.540 -0.841 1.00 92.00 83 LEU A O 1
ATOM 625 N N . THR A 1 84 ? -3.365 -3.726 0.466 1.00 90.75 84 THR A N 1
ATOM 626 C CA . THR A 1 84 ? -3.767 -2.793 -0.598 1.00 90.75 84 THR A CA 1
ATOM 627 C C . THR A 1 84 ? -2.623 -2.442 -1.559 1.00 90.75 84 THR A C 1
ATOM 629 O O . THR A 1 84 ? -2.871 -2.053 -2.703 1.00 90.75 84 THR A O 1
ATOM 632 N N . LEU A 1 85 ? -1.366 -2.641 -1.148 1.00 91.69 85 LEU A N 1
ATOM 633 C CA . LEU A 1 85 ? -0.186 -2.397 -1.981 1.00 91.69 85 LEU A CA 1
ATOM 634 C C . LEU A 1 85 ? -0.067 -3.356 -3.177 1.00 91.69 85 LEU A C 1
ATOM 636 O O . LEU A 1 85 ? 0.025 -2.861 -4.302 1.00 91.69 85 LEU A O 1
ATOM 640 N N . PRO A 1 86 ? -0.108 -4.697 -3.010 1.00 90.56 86 PRO A N 1
ATOM 641 C CA . PRO A 1 86 ? -0.070 -5.606 -4.152 1.00 90.56 86 PRO A CA 1
ATOM 642 C C . PRO A 1 86 ? -1.280 -5.401 -5.068 1.00 90.56 86 PRO A C 1
ATOM 644 O O . PRO A 1 86 ? -1.139 -5.479 -6.284 1.00 90.56 86 PRO A O 1
ATOM 647 N N . LEU A 1 87 ? -2.445 -5.043 -4.515 1.00 92.56 87 LEU A N 1
ATOM 648 C CA . LEU A 1 87 ? -3.618 -4.694 -5.317 1.00 92.56 87 LEU A CA 1
ATOM 649 C C . LEU A 1 87 ? -3.367 -3.457 -6.199 1.00 92.56 87 LEU A C 1
ATOM 651 O O . LEU A 1 87 ? -3.745 -3.450 -7.369 1.00 92.56 87 LEU A O 1
ATOM 655 N N . SER A 1 88 ? -2.681 -2.440 -5.669 1.00 91.50 88 SER A N 1
ATOM 656 C CA . SER A 1 88 ? -2.295 -1.238 -6.425 1.00 91.50 88 SER A CA 1
ATOM 657 C C . SER A 1 88 ? -1.326 -1.569 -7.562 1.00 91.50 88 SER A C 1
ATOM 659 O O . SER A 1 88 ? -1.479 -1.065 -8.674 1.00 91.50 88 SER A O 1
ATOM 661 N N . MET A 1 89 ? -0.359 -2.456 -7.305 1.00 90.75 89 MET A N 1
ATOM 662 C CA . MET A 1 89 ? 0.582 -2.927 -8.322 1.00 90.75 89 MET A CA 1
ATOM 663 C C . MET A 1 89 ? -0.135 -3.680 -9.448 1.00 90.75 89 MET A C 1
ATOM 665 O O . MET A 1 89 ? 0.121 -3.399 -10.616 1.00 90.75 89 MET A O 1
ATOM 669 N N . VAL A 1 90 ? -1.068 -4.578 -9.115 1.00 93.38 90 VAL A N 1
ATOM 670 C CA . VAL A 1 90 ? -1.896 -5.275 -10.114 1.00 93.38 90 VAL A CA 1
ATOM 671 C C . VAL A 1 90 ? -2.697 -4.271 -10.943 1.00 93.38 90 VAL A C 1
ATOM 673 O O . VAL A 1 90 ? -2.687 -4.355 -12.168 1.00 93.38 90 VAL A O 1
ATOM 676 N N . GLY A 1 91 ? -3.333 -3.286 -10.301 1.00 92.25 91 GLY A N 1
ATOM 677 C CA . GLY A 1 91 ? -4.082 -2.237 -10.997 1.00 92.25 91 GLY A CA 1
ATOM 678 C C . GLY A 1 91 ? -3.222 -1.432 -11.975 1.00 92.25 91 GLY A C 1
ATOM 679 O O . GLY A 1 91 ? -3.641 -1.189 -13.105 1.00 92.25 91 GLY A O 1
ATOM 680 N N . MET A 1 92 ? -1.996 -1.077 -11.580 1.00 92.25 92 MET A N 1
ATOM 681 C CA . MET A 1 92 ? -1.059 -0.392 -12.471 1.00 92.25 92 MET A CA 1
ATOM 682 C C . MET A 1 92 ? -0.631 -1.279 -13.643 1.00 92.25 92 MET A C 1
ATOM 684 O O . MET A 1 92 ? -0.660 -0.816 -14.778 1.00 92.25 92 MET A O 1
ATOM 688 N N . VAL A 1 93 ? -0.244 -2.535 -13.393 1.00 90.50 93 VAL A N 1
ATOM 689 C CA . VAL A 1 93 ? 0.176 -3.459 -14.461 1.00 90.50 93 VAL A CA 1
ATOM 690 C C . VAL A 1 93 ? -0.951 -3.641 -15.474 1.00 90.50 93 VAL A C 1
ATOM 692 O O . VAL A 1 93 ? -0.708 -3.536 -16.670 1.00 90.50 93 VAL A O 1
ATOM 695 N N . VAL A 1 94 ? -2.192 -3.824 -15.013 1.00 93.31 94 VAL A N 1
ATOM 696 C CA . VAL A 1 94 ? -3.366 -3.893 -15.895 1.00 93.31 94 VAL A CA 1
ATOM 697 C C . VAL A 1 94 ? -3.514 -2.613 -16.720 1.00 93.31 94 VAL A C 1
ATOM 699 O O . VAL A 1 94 ? -3.751 -2.700 -17.921 1.00 93.31 94 VAL A O 1
ATOM 702 N N . MET A 1 95 ? -3.328 -1.433 -16.120 1.00 91.81 95 MET A N 1
ATOM 703 C CA . MET A 1 95 ? -3.400 -0.177 -16.872 1.00 91.81 95 MET A CA 1
ATOM 704 C C . MET A 1 95 ? -2.287 -0.029 -17.909 1.00 91.81 95 MET A C 1
ATOM 706 O O . MET A 1 95 ? -2.560 0.385 -19.030 1.00 91.81 95 MET A O 1
ATOM 710 N N . LEU A 1 96 ? -1.052 -0.407 -17.579 1.00 89.19 96 LEU A N 1
ATOM 711 C CA . LEU A 1 96 ? 0.057 -0.387 -18.536 1.00 89.19 96 LEU A CA 1
ATOM 712 C C . LEU A 1 96 ? -0.185 -1.354 -19.697 1.00 89.19 96 LEU A C 1
ATOM 714 O O . LEU A 1 96 ? 0.107 -1.012 -20.838 1.00 89.19 96 LEU A O 1
ATOM 718 N N . LEU A 1 97 ? -0.779 -2.521 -19.430 1.00 88.44 97 LEU A N 1
ATOM 719 C CA . LEU A 1 97 ? -1.161 -3.472 -20.475 1.00 88.44 97 LEU A CA 1
ATOM 720 C C . LEU A 1 97 ? -2.247 -2.915 -21.406 1.00 88.44 97 LEU A C 1
ATOM 722 O O . LEU A 1 97 ? -2.209 -3.189 -22.602 1.00 88.44 97 LEU A O 1
ATOM 726 N N . ILE A 1 98 ? -3.198 -2.136 -20.880 1.00 92.50 98 ILE A N 1
ATOM 727 C CA . ILE A 1 98 ? -4.255 -1.502 -21.684 1.00 92.50 98 ILE A CA 1
ATOM 728 C C . ILE A 1 98 ? -3.695 -0.339 -22.512 1.00 92.50 98 ILE A C 1
ATOM 730 O O . ILE A 1 98 ? -4.018 -0.225 -23.693 1.00 92.50 98 ILE A O 1
ATOM 734 N N . THR A 1 99 ? -2.866 0.518 -21.913 1.00 88.56 99 THR A N 1
ATOM 735 C CA . THR A 1 99 ? -2.282 1.685 -22.596 1.00 88.56 99 THR A CA 1
ATOM 736 C C . THR A 1 99 ? -1.147 1.292 -23.550 1.00 88.56 99 THR A C 1
ATOM 738 O O . THR A 1 99 ? -0.866 2.013 -24.502 1.00 88.56 99 THR A O 1
ATOM 741 N N . GLY A 1 100 ? -0.513 0.136 -23.331 1.00 84.06 100 GLY A N 1
ATOM 742 C CA . GLY A 1 100 ? 0.657 -0.320 -24.086 1.00 84.06 100 GLY A CA 1
ATOM 743 C C . GLY A 1 100 ? 1.962 0.377 -23.683 1.00 84.06 100 GLY A C 1
ATOM 744 O O . GLY A 1 100 ? 2.950 0.292 -24.411 1.00 84.06 100 GLY A O 1
ATOM 745 N N . ASP A 1 101 ? 1.976 1.068 -22.540 1.00 78.88 101 ASP A N 1
ATOM 746 C CA . ASP A 1 101 ? 3.138 1.820 -22.071 1.00 78.88 101 ASP A CA 1
ATOM 747 C C . ASP A 1 101 ? 4.180 0.899 -21.412 1.00 78.88 101 ASP A C 1
ATOM 749 O O . ASP A 1 101 ? 3.833 0.042 -20.590 1.00 78.88 101 ASP A O 1
ATOM 753 N N . PRO A 1 102 ? 5.481 1.086 -21.699 1.00 77.75 102 PRO A N 1
ATOM 754 C CA . PRO A 1 102 ? 6.535 0.318 -21.055 1.00 77.75 102 PRO A CA 1
ATOM 755 C C . PRO A 1 102 ? 6.730 0.735 -19.592 1.00 77.75 102 PRO A C 1
ATOM 757 O O . PRO A 1 102 ? 6.473 1.872 -19.183 1.00 77.75 102 PRO A O 1
ATOM 760 N N . MET A 1 103 ? 7.287 -0.179 -18.797 1.00 78.25 103 MET A N 1
ATOM 761 C CA . MET A 1 103 ? 7.731 0.118 -17.437 1.00 78.25 103 MET A CA 1
ATOM 762 C C . MET A 1 103 ? 8.938 1.073 -17.489 1.00 78.25 103 MET A C 1
ATOM 764 O O . MET A 1 103 ? 10.066 0.661 -17.747 1.00 78.25 103 MET A O 1
ATOM 768 N N . SER A 1 104 ? 8.697 2.364 -17.271 1.00 81.00 104 SER A N 1
ATOM 769 C CA . SER A 1 104 ? 9.701 3.430 -17.284 1.00 81.00 104 SER A CA 1
ATOM 770 C C . SER A 1 104 ? 9.850 4.050 -15.893 1.00 81.00 104 SER A C 1
ATOM 772 O O . SER A 1 104 ? 9.033 3.819 -15.003 1.00 81.00 104 SER A O 1
ATOM 774 N N . MET A 1 105 ? 10.871 4.888 -15.688 1.00 81.25 105 MET A N 1
ATOM 775 C CA . MET A 1 105 ? 11.026 5.618 -14.419 1.00 81.25 105 MET A CA 1
ATOM 776 C C . MET A 1 105 ? 9.782 6.454 -14.081 1.00 81.25 105 MET A C 1
ATOM 778 O O . MET A 1 105 ? 9.385 6.533 -12.921 1.00 81.25 105 MET A O 1
ATOM 782 N N . LEU A 1 106 ? 9.128 7.034 -15.095 1.00 85.56 106 LEU A N 1
ATOM 783 C CA . LEU A 1 106 ? 7.912 7.821 -14.905 1.00 85.56 106 LEU A CA 1
ATOM 784 C C . LEU A 1 106 ? 6.753 6.955 -14.399 1.00 85.56 106 LEU A C 1
ATOM 786 O O . LEU A 1 106 ? 6.067 7.344 -13.453 1.00 85.56 106 LEU A O 1
ATOM 790 N N . THR A 1 107 ? 6.554 5.766 -14.977 1.00 86.81 107 THR A N 1
ATOM 791 C CA . THR A 1 107 ? 5.480 4.864 -14.535 1.00 86.81 107 THR A CA 1
ATOM 792 C C . THR A 1 107 ? 5.762 4.290 -13.146 1.00 86.81 107 THR A C 1
ATOM 794 O O . THR A 1 107 ? 4.834 4.113 -12.363 1.00 86.81 107 THR A O 1
ATOM 797 N N . GLN A 1 108 ? 7.032 4.109 -12.773 1.00 85.94 108 GLN A N 1
ATOM 798 C CA . GLN A 1 108 ? 7.429 3.721 -11.414 1.00 85.94 108 GLN A CA 1
ATOM 799 C C . GLN A 1 108 ? 7.174 4.829 -10.378 1.00 85.94 108 GLN A C 1
ATOM 801 O O . GLN A 1 108 ? 6.702 4.538 -9.281 1.00 8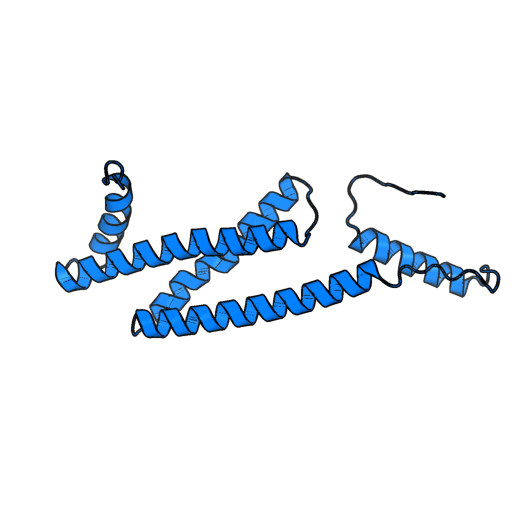5.94 108 GLN A O 1
ATOM 806 N N . ILE A 1 109 ? 7.413 6.102 -10.711 1.00 88.38 109 ILE A N 1
ATOM 807 C CA . ILE A 1 109 ? 6.996 7.227 -9.851 1.00 88.38 109 ILE A CA 1
ATOM 808 C C . ILE A 1 109 ? 5.467 7.244 -9.719 1.00 88.38 109 ILE A C 1
ATOM 810 O O . ILE A 1 109 ? 4.940 7.413 -8.617 1.00 88.38 109 ILE A O 1
ATOM 814 N N . GLY A 1 110 ? 4.752 6.998 -10.820 1.00 91.00 110 GLY A N 1
ATOM 815 C CA . GLY A 1 110 ? 3.300 6.822 -10.824 1.00 91.00 110 GLY A CA 1
ATOM 816 C C . GLY A 1 110 ? 2.833 5.704 -9.888 1.00 91.00 110 GLY A C 1
ATOM 817 O O . GLY A 1 110 ? 1.889 5.910 -9.126 1.00 91.00 110 GLY A O 1
ATOM 818 N N . LEU A 1 111 ? 3.529 4.560 -9.869 1.00 90.38 111 LEU A N 1
ATOM 819 C CA . LEU A 1 111 ? 3.260 3.461 -8.936 1.00 90.38 111 LEU A CA 1
ATOM 820 C C . LEU A 1 111 ? 3.366 3.919 -7.482 1.00 90.38 111 LEU A C 1
ATOM 822 O O . LEU A 1 111 ? 2.476 3.637 -6.684 1.00 90.38 111 LEU A O 1
ATOM 826 N N . ILE A 1 112 ? 4.437 4.638 -7.139 1.00 89.31 112 ILE A N 1
ATOM 827 C CA . ILE A 1 112 ? 4.678 5.127 -5.776 1.00 89.31 112 ILE A 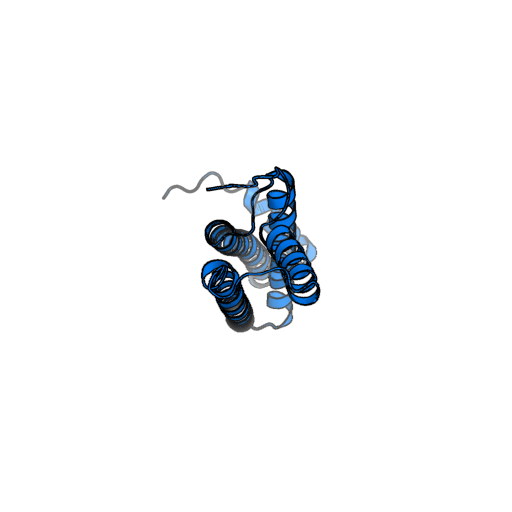CA 1
ATOM 828 C C . ILE A 1 112 ? 3.562 6.090 -5.347 1.00 89.31 112 ILE A C 1
ATOM 830 O O . ILE A 1 112 ? 3.024 5.963 -4.245 1.00 89.31 112 ILE A O 1
ATOM 834 N N . LEU A 1 113 ? 3.168 7.018 -6.226 1.00 92.94 113 LEU A N 1
ATOM 835 C CA . LEU A 1 113 ? 2.058 7.943 -5.973 1.00 92.94 113 LEU A CA 1
ATOM 836 C C . LEU A 1 113 ? 0.729 7.201 -5.786 1.00 92.94 113 LEU A C 1
ATOM 838 O O . LEU A 1 113 ? -0.009 7.481 -4.838 1.00 92.94 113 LEU A O 1
ATOM 842 N N . LEU A 1 114 ? 0.443 6.227 -6.655 1.00 93.00 114 LEU A N 1
ATOM 843 C CA . LEU A 1 114 ? -0.757 5.396 -6.579 1.00 93.00 114 LEU A CA 1
ATOM 844 C C . LEU A 1 114 ? -0.807 4.610 -5.264 1.00 93.00 114 LEU A C 1
ATOM 846 O O . LEU A 1 114 ? -1.824 4.634 -4.570 1.00 93.00 114 LEU A O 1
ATOM 850 N N . MET A 1 115 ? 0.301 3.967 -4.890 1.00 91.38 115 MET A N 1
ATOM 851 C CA . MET A 1 115 ? 0.434 3.258 -3.618 1.00 91.38 115 MET A CA 1
ATOM 852 C C . MET A 1 115 ? 0.159 4.193 -2.437 1.00 91.38 115 MET A C 1
ATOM 854 O O . MET A 1 115 ? -0.587 3.817 -1.534 1.00 91.38 115 MET A O 1
ATOM 858 N N . GLY A 1 116 ? 0.689 5.421 -2.452 1.00 90.94 116 GLY A N 1
ATOM 859 C CA . GLY A 1 116 ? 0.441 6.418 -1.407 1.00 90.94 116 GLY A CA 1
ATOM 860 C C . GLY A 1 116 ? -1.033 6.816 -1.289 1.00 90.94 116 GLY A C 1
ATOM 861 O O . GLY A 1 116 ? -1.576 6.847 -0.184 1.00 90.94 116 GLY A O 1
ATOM 862 N N . LEU A 1 117 ? -1.706 7.058 -2.417 1.00 92.38 117 LEU A N 1
ATOM 863 C CA . LEU A 1 117 ? -3.127 7.418 -2.446 1.00 92.38 117 LEU A CA 1
ATOM 864 C C . LEU A 1 117 ? -4.010 6.291 -1.901 1.00 92.38 117 LEU A C 1
ATOM 866 O O . LEU A 1 117 ? -4.870 6.526 -1.048 1.00 92.38 117 LEU A O 1
ATOM 870 N N . VAL A 1 118 ? -3.786 5.062 -2.364 1.00 92.19 118 VAL A N 1
ATOM 871 C CA . VAL A 1 118 ? -4.558 3.894 -1.921 1.00 92.19 118 VAL A CA 1
ATOM 872 C C . VAL A 1 118 ? -4.309 3.615 -0.437 1.00 92.19 118 VAL A C 1
ATOM 874 O O . VAL A 1 118 ? -5.259 3.424 0.325 1.00 92.19 118 VAL A O 1
ATOM 877 N N . THR A 1 119 ? -3.049 3.682 -0.001 1.00 91.38 119 THR A N 1
ATOM 878 C CA . THR A 1 119 ? -2.667 3.465 1.401 1.00 91.38 119 THR A CA 1
ATOM 879 C C . THR A 1 119 ? -3.264 4.532 2.313 1.00 91.38 119 THR A C 1
ATOM 881 O O . THR A 1 119 ? -3.792 4.191 3.368 1.00 91.38 119 THR A O 1
ATOM 884 N N . LYS A 1 120 ? -3.267 5.809 1.906 1.00 91.00 120 LYS A N 1
ATOM 885 C CA . LYS A 1 120 ? -3.902 6.898 2.668 1.00 91.00 120 LYS A CA 1
ATOM 886 C C . LYS A 1 120 ? -5.383 6.616 2.917 1.00 91.00 120 LYS A C 1
ATOM 888 O O . LYS A 1 120 ? -5.853 6.769 4.042 1.00 91.00 120 LYS A O 1
ATOM 893 N N . ASN A 1 121 ? -6.103 6.167 1.890 1.00 91.62 121 ASN A N 1
ATOM 894 C CA . ASN A 1 121 ? -7.521 5.832 2.019 1.00 91.62 121 ASN A CA 1
ATOM 895 C C . ASN A 1 121 ? -7.748 4.633 2.952 1.00 91.62 121 ASN A C 1
ATOM 897 O O . ASN A 1 121 ? -8.690 4.642 3.744 1.00 91.62 121 ASN A O 1
ATOM 901 N N . ALA A 1 122 ? -6.878 3.623 2.892 1.00 91.75 122 ALA A N 1
ATOM 902 C CA . ALA A 1 122 ? -6.939 2.469 3.784 1.00 91.75 122 ALA A CA 1
ATOM 903 C C . ALA A 1 122 ? -6.642 2.845 5.247 1.00 91.75 122 ALA A C 1
ATOM 905 O O . ALA A 1 122 ? -7.381 2.434 6.140 1.00 91.75 122 ALA A O 1
ATOM 906 N N . ILE A 1 123 ? -5.604 3.658 5.484 1.00 91.56 123 ILE A N 1
ATOM 907 C CA . ILE A 1 123 ? -5.248 4.179 6.811 1.00 91.56 123 ILE A CA 1
ATOM 908 C C . ILE A 1 123 ? -6.425 4.959 7.397 1.00 91.56 123 ILE A C 1
ATOM 910 O O . ILE A 1 123 ? -6.845 4.650 8.505 1.00 91.56 123 ILE A O 1
ATOM 914 N N . LEU A 1 124 ? -6.992 5.911 6.647 1.00 91.38 124 LEU A N 1
ATOM 915 C CA . LEU A 1 124 ? -8.085 6.762 7.128 1.00 91.38 124 LEU A CA 1
ATOM 916 C C . LEU A 1 124 ? -9.324 5.946 7.527 1.00 91.38 124 LEU A C 1
ATOM 918 O O . LEU A 1 124 ? -9.932 6.206 8.561 1.00 91.38 124 LEU A O 1
ATOM 922 N N . LEU A 1 125 ? -9.688 4.940 6.724 1.00 91.62 125 LEU A N 1
ATOM 923 C CA . LEU A 1 125 ? -10.828 4.071 7.022 1.00 91.62 125 LEU A CA 1
ATOM 924 C C . LEU A 1 125 ? -10.604 3.270 8.313 1.00 91.62 125 LEU A C 1
ATOM 926 O O . LEU A 1 125 ? -11.506 3.166 9.148 1.00 91.62 125 LEU A O 1
ATOM 930 N N . VAL A 1 126 ? -9.411 2.692 8.469 1.00 91.94 126 VAL A N 1
ATOM 931 C CA . VAL A 1 126 ? -9.049 1.903 9.653 1.00 91.94 126 VAL A CA 1
ATOM 932 C C . VAL A 1 126 ? -8.990 2.788 10.893 1.00 91.94 126 VAL A C 1
ATOM 934 O O . VAL A 1 126 ? -9.556 2.417 11.918 1.00 91.94 126 VAL A O 1
ATOM 937 N N . ASP A 1 127 ? -8.366 3.957 10.789 1.00 91.38 127 ASP A N 1
ATOM 938 C CA . ASP A 1 127 ? -8.250 4.925 11.877 1.00 91.38 127 ASP A CA 1
ATOM 939 C C . ASP A 1 127 ? -9.630 5.383 12.363 1.00 91.38 127 ASP A C 1
ATOM 941 O O . ASP A 1 127 ? -9.957 5.227 13.540 1.00 91.38 127 ASP A O 1
ATOM 945 N N . ARG A 1 128 ? -10.513 5.791 11.440 1.00 90.88 128 ARG A N 1
ATOM 946 C CA . ARG A 1 128 ? -11.885 6.183 11.791 1.00 90.88 128 ARG A CA 1
ATOM 947 C C . ARG A 1 128 ? -12.681 5.030 12.400 1.00 90.88 128 ARG A C 1
ATOM 949 O O . ARG A 1 128 ? -13.416 5.236 13.361 1.00 90.88 128 ARG A O 1
ATOM 956 N N . THR A 1 129 ? -12.515 3.810 11.888 1.00 91.69 129 THR A N 1
ATOM 957 C CA . THR A 1 129 ? -13.146 2.617 12.478 1.00 91.69 129 THR A CA 1
ATOM 958 C C . THR A 1 129 ? -12.692 2.418 13.925 1.00 91.69 129 THR A C 1
ATOM 960 O O . THR A 1 129 ? -13.515 2.162 14.802 1.00 91.69 129 THR A O 1
ATOM 963 N N . LEU A 1 130 ? -11.388 2.531 14.194 1.00 91.31 130 LEU A N 1
ATOM 964 C CA . LEU A 1 130 ? -10.835 2.377 15.541 1.00 91.31 130 LEU A CA 1
ATOM 965 C C . LEU A 1 130 ? -11.303 3.490 16.473 1.00 91.31 130 LEU A C 1
ATOM 967 O O . LEU A 1 130 ? -11.591 3.210 17.636 1.00 91.31 130 LEU A O 1
ATOM 971 N N . GLN A 1 131 ? -11.414 4.713 15.962 1.00 91.25 131 GLN A N 1
ATOM 972 C CA . GLN A 1 131 ? -11.946 5.845 16.704 1.00 91.25 131 GLN A CA 1
ATOM 973 C C . GLN A 1 131 ? -13.393 5.585 17.147 1.00 91.25 131 GLN A C 1
ATOM 975 O O . GLN A 1 131 ? -13.677 5.630 18.340 1.00 91.25 131 GLN A O 1
ATOM 980 N N . LEU A 1 132 ? -14.278 5.193 16.222 1.00 91.88 132 LEU A N 1
ATOM 981 C CA . LEU A 1 132 ? -15.676 4.847 16.524 1.00 91.88 132 LEU A CA 1
ATOM 982 C C . LEU A 1 132 ? -15.791 3.688 17.530 1.00 91.88 132 LEU A C 1
ATOM 984 O O . LEU A 1 132 ? -16.649 3.689 18.409 1.00 91.88 132 LEU A O 1
ATOM 988 N N . MET A 1 133 ? -14.902 2.696 17.441 1.00 92.75 133 MET A N 1
ATOM 989 C CA . MET A 1 133 ? -14.885 1.582 18.393 1.00 92.75 133 MET A CA 1
ATOM 990 C C . MET A 1 133 ? -14.421 1.995 19.797 1.00 92.75 133 MET A C 1
ATOM 992 O O . MET A 1 133 ? -14.910 1.443 20.780 1.00 92.75 133 MET A O 1
ATOM 996 N N . ARG A 1 134 ? -13.449 2.910 19.904 1.00 90.75 134 ARG A N 1
ATOM 997 C CA . ARG A 1 134 ? -12.839 3.312 21.184 1.00 90.75 134 ARG A CA 1
ATOM 998 C C . ARG A 1 134 ? -13.622 4.415 21.892 1.00 90.75 134 ARG A C 1
ATOM 1000 O O . ARG A 1 134 ? -13.765 4.349 23.107 1.00 90.75 134 ARG A O 1
ATOM 1007 N N . GLU A 1 135 ? -14.091 5.413 21.150 1.00 91.94 135 GLU A N 1
ATOM 1008 C CA . GLU A 1 135 ? -14.759 6.602 21.696 1.00 91.94 135 GLU A CA 1
ATOM 1009 C C . GLU A 1 135 ? -16.270 6.394 21.827 1.00 91.94 135 GLU A C 1
ATOM 1011 O O . GLU A 1 135 ? -16.850 6.712 22.861 1.00 91.94 135 GLU A O 1
ATOM 1016 N N . GLU A 1 136 ? -16.902 5.815 20.803 1.00 89.00 136 GLU A N 1
ATOM 1017 C CA . GLU A 1 136 ? -18.360 5.638 20.748 1.00 89.00 136 GLU A CA 1
ATOM 1018 C C . GLU A 1 136 ? -18.796 4.223 21.170 1.00 89.00 136 GLU A C 1
ATOM 1020 O O . GLU A 1 136 ? -19.986 3.926 21.256 1.00 89.00 136 GLU A O 1
ATOM 1025 N N . GLY A 1 137 ? -17.837 3.330 21.448 1.00 90.62 137 GLY A N 1
ATOM 1026 C CA . GLY A 1 137 ? -18.105 1.955 21.877 1.00 90.62 137 GLY A CA 1
ATOM 1027 C C . GLY A 1 137 ? -18.810 1.100 20.818 1.00 90.62 137 GLY A C 1
ATOM 1028 O O . GLY A 1 137 ? -19.362 0.049 21.151 1.00 90.62 137 GLY A O 1
ATOM 1029 N N . MET A 1 138 ? -18.815 1.534 19.552 1.00 91.25 138 MET A N 1
ATOM 1030 C CA . MET A 1 138 ? -19.530 0.840 18.484 1.00 91.25 138 MET A CA 1
ATOM 1031 C C . MET A 1 138 ? -18.942 -0.558 18.234 1.00 91.25 138 MET A C 1
ATOM 1033 O O . MET A 1 138 ? -17.717 -0.737 18.210 1.00 91.25 138 MET A O 1
ATOM 1037 N N . PRO A 1 139 ? -19.780 -1.575 17.965 1.00 92.88 139 PRO A N 1
ATOM 1038 C CA . PRO A 1 139 ? -19.287 -2.887 17.579 1.00 92.88 139 PRO A CA 1
ATOM 1039 C C . PRO A 1 139 ? -18.586 -2.808 16.215 1.00 92.88 139 PRO A C 1
ATOM 1041 O O . PRO A 1 139 ? -19.017 -2.105 15.302 1.00 92.88 139 PRO A O 1
ATOM 1044 N N . ARG A 1 140 ? -17.508 -3.587 16.045 1.00 87.56 140 ARG A N 1
ATOM 1045 C CA . ARG A 1 140 ? -16.585 -3.515 14.891 1.00 87.56 140 ARG A CA 1
ATOM 1046 C C . ARG A 1 140 ? -17.276 -3.451 13.524 1.00 87.56 140 ARG A C 1
ATOM 1048 O O . ARG A 1 140 ? -16.820 -2.731 12.646 1.00 87.56 140 ARG A O 1
ATOM 1055 N N . ARG A 1 141 ? -18.346 -4.225 13.315 1.00 90.94 141 ARG A N 1
ATOM 1056 C CA . ARG A 1 141 ? -19.055 -4.266 12.026 1.00 90.94 141 ARG A CA 1
ATOM 1057 C C . ARG A 1 141 ? -19.789 -2.959 11.732 1.00 90.94 141 ARG A C 1
ATOM 1059 O O . ARG A 1 141 ? -19.747 -2.500 10.598 1.00 90.94 141 ARG A O 1
ATOM 1066 N N . GLU A 1 142 ? -20.439 -2.380 12.733 1.00 91.31 142 GLU A N 1
ATOM 1067 C CA . GLU A 1 142 ? -21.157 -1.111 12.590 1.00 91.31 142 GLU A CA 1
ATOM 1068 C C . GLU A 1 142 ? -20.166 0.040 12.426 1.00 91.31 142 GLU A C 1
ATOM 1070 O O . GLU A 1 142 ? -20.327 0.845 11.515 1.00 91.31 142 GLU A O 1
ATOM 1075 N N . ALA A 1 143 ? -19.070 0.030 13.193 1.00 91.44 143 ALA A N 1
ATOM 1076 C CA . ALA A 1 143 ? -17.996 1.012 13.067 1.00 91.44 143 ALA A CA 1
ATOM 1077 C C . ALA A 1 143 ? -17.370 1.042 11.657 1.00 91.44 143 ALA A C 1
ATOM 1079 O O . ALA A 1 143 ? -17.113 2.118 11.130 1.00 91.44 143 ALA A O 1
ATOM 1080 N N . ILE A 1 144 ? -17.156 -0.116 11.013 1.00 91.00 144 ILE A N 1
ATOM 1081 C CA . ILE A 1 144 ? -16.617 -0.175 9.637 1.00 91.00 144 ILE A CA 1
ATOM 1082 C C . ILE A 1 144 ? -17.603 0.427 8.626 1.00 91.00 144 ILE A C 1
ATOM 1084 O O . ILE A 1 144 ? -17.192 1.139 7.709 1.00 91.00 144 ILE A O 1
ATOM 1088 N N . ILE A 1 145 ? -18.898 0.123 8.770 1.00 90.62 145 ILE A N 1
ATOM 1089 C CA . ILE A 1 145 ? -19.941 0.629 7.866 1.00 90.62 145 ILE A CA 1
ATOM 1090 C C . ILE A 1 145 ? -20.057 2.147 8.018 1.00 90.62 145 ILE A C 1
ATOM 1092 O O . ILE A 1 145 ? -20.045 2.861 7.017 1.00 90.62 145 ILE A O 1
ATOM 1096 N N . GLU A 1 146 ? -20.096 2.640 9.254 1.00 89.62 146 GLU A N 1
ATOM 1097 C CA . GLU A 1 146 ? -20.195 4.068 9.550 1.00 89.62 146 GLU A CA 1
ATOM 1098 C C . GLU A 1 146 ? -18.937 4.828 9.103 1.00 89.62 146 GLU A C 1
ATOM 1100 O O . GLU A 1 146 ? -19.036 5.860 8.436 1.00 89.62 146 GLU A O 1
ATOM 1105 N N . ALA A 1 147 ? -17.742 4.279 9.344 1.00 88.31 147 ALA A N 1
ATOM 1106 C CA . ALA A 1 147 ? -16.495 4.841 8.827 1.00 88.31 147 ALA A CA 1
ATOM 1107 C C . ALA A 1 147 ? -16.512 4.949 7.289 1.00 88.31 147 ALA A C 1
ATOM 1109 O O . ALA A 1 147 ? -16.067 5.955 6.738 1.00 88.31 147 ALA A O 1
ATOM 1110 N N . GLY A 1 148 ? -17.087 3.963 6.592 1.00 85.94 148 GLY A N 1
ATOM 1111 C CA . GLY A 1 148 ? -17.272 3.992 5.140 1.00 85.94 148 GLY A CA 1
ATOM 1112 C C . GLY A 1 148 ? -18.288 5.039 4.668 1.00 85.94 148 GLY A C 1
ATOM 1113 O O . GLY A 1 148 ? -18.019 5.755 3.703 1.00 85.94 148 GLY A O 1
ATOM 1114 N N . MET A 1 149 ? -19.432 5.158 5.349 1.00 82.25 149 MET A N 1
ATOM 1115 C CA . MET A 1 149 ? -20.497 6.111 4.995 1.00 82.25 149 MET A CA 1
ATOM 1116 C C . MET A 1 149 ? -20.139 7.563 5.320 1.00 82.25 149 MET A C 1
ATOM 1118 O O . MET A 1 149 ? -20.520 8.470 4.581 1.00 82.25 149 MET A O 1
ATOM 1122 N N . SER A 1 150 ? -19.387 7.797 6.397 1.00 73.12 150 SER A N 1
ATOM 1123 C CA . SER A 1 150 ? -18.964 9.142 6.808 1.00 73.12 150 SER A CA 1
ATOM 1124 C C . SER A 1 150 ? -18.101 9.851 5.755 1.00 73.12 150 SER A C 1
ATOM 1126 O O . SER A 1 150 ? -18.064 11.080 5.728 1.00 73.12 150 SER A O 1
ATOM 1128 N N . ARG A 1 151 ? -17.487 9.099 4.826 1.00 66.50 151 ARG A N 1
ATOM 1129 C CA . ARG A 1 151 ? -16.762 9.652 3.672 1.00 66.50 151 ARG A CA 1
ATOM 1130 C C . ARG A 1 151 ? -17.677 10.359 2.667 1.00 66.50 151 ARG A C 1
ATOM 1132 O O . ARG A 1 151 ? -17.236 11.308 2.033 1.00 66.50 151 ARG A O 1
ATOM 1139 N N . ASP A 1 152 ? -18.917 9.900 2.516 1.00 58.81 152 ASP A N 1
ATOM 1140 C CA . ASP A 1 152 ? -19.884 10.412 1.527 1.00 58.81 152 ASP A CA 1
ATOM 1141 C C . ASP A 1 152 ? -20.726 11.579 2.079 1.00 58.81 152 ASP A C 1
ATOM 1143 O O . ASP A 1 152 ? -21.386 12.308 1.345 1.00 58.81 152 ASP A O 1
ATOM 1147 N N . ARG A 1 153 ? -20.691 11.776 3.404 1.00 60.69 153 ARG A N 1
ATOM 1148 C CA . ARG A 1 153 ? -21.489 12.780 4.120 1.00 60.69 153 ARG A CA 1
ATOM 1149 C C . ARG A 1 153 ? -20.746 14.058 4.492 1.00 60.69 153 ARG A C 1
ATOM 1151 O O . ARG A 1 153 ? -21.372 14.921 5.097 1.00 60.69 153 ARG A O 1
ATOM 1158 N N . GLN A 1 154 ? -19.464 14.208 4.163 1.00 54.53 154 GLN A N 1
ATOM 1159 C CA . GLN A 1 154 ? -18.776 15.486 4.361 1.00 54.53 154 GLN A CA 1
ATOM 1160 C C . GLN A 1 154 ? -19.121 16.426 3.192 1.00 54.53 154 GLN A C 1
ATOM 1162 O O . GLN A 1 154 ? -18.577 16.237 2.102 1.00 54.53 154 GLN A O 1
ATOM 1167 N N . PRO A 1 155 ? -20.018 17.425 3.360 1.00 46.66 155 PRO A N 1
ATOM 1168 C CA . PRO A 1 155 ? -20.067 18.545 2.429 1.00 46.66 155 PRO A CA 1
ATOM 1169 C C . PRO A 1 155 ? -18.680 19.196 2.417 1.00 46.66 155 PRO A C 1
ATOM 1171 O O . PRO A 1 155 ? -18.016 19.247 3.451 1.00 46.66 155 PRO A O 1
ATOM 1174 N N . GLY A 1 156 ? -18.237 19.606 1.229 1.00 49.88 156 GLY A N 1
ATOM 1175 C CA . GLY A 1 156 ? -16.866 20.019 0.937 1.00 49.88 156 GLY A CA 1
ATOM 1176 C C . GLY A 1 156 ? -16.193 20.834 2.041 1.00 49.88 156 GLY A C 1
ATOM 1177 O O . GLY A 1 156 ? -16.767 21.779 2.577 1.00 49.88 156 GLY A O 1
ATOM 1178 N N . GLY A 1 157 ? -14.954 20.455 2.349 1.00 46.66 157 GLY A N 1
ATOM 1179 C CA . GLY A 1 157 ? -14.077 21.250 3.190 1.00 46.66 157 GLY A CA 1
ATOM 1180 C C . GLY A 1 157 ? -13.848 22.628 2.576 1.00 46.66 157 GLY A C 1
ATOM 1181 O O . GLY A 1 157 ? -13.375 22.743 1.447 1.00 46.66 157 GLY A O 1
ATOM 1182 N N . GLU A 1 158 ? -14.176 23.661 3.344 1.00 41.06 158 GLU A N 1
ATOM 1183 C CA . GLU A 1 158 ? -13.517 24.956 3.262 1.00 41.06 158 GLU A CA 1
ATOM 1184 C C . GLU A 1 158 ? -12.167 24.842 3.987 1.00 41.06 158 GLU A C 1
ATOM 1186 O O . GLU A 1 158 ? -12.142 24.596 5.194 1.00 41.06 158 GLU A O 1
ATOM 1191 N N . ALA A 1 159 ? -11.068 24.970 3.235 1.00 37.09 159 ALA A N 1
ATOM 1192 C CA . ALA A 1 159 ? -9.786 25.580 3.622 1.00 37.09 159 ALA A CA 1
ATOM 1193 C C . ALA A 1 159 ? -8.812 25.531 2.435 1.00 37.09 159 ALA A C 1
ATOM 1195 O O . ALA A 1 159 ? -8.443 24.409 2.016 1.00 37.09 159 ALA A O 1
#

Foldseek 3Di:
DDDPDDPQDDPVVVVVVVVVVVVVVVVVVPDDPDDDPPPPPDVVVVVVVVVVLVVVVVVVLVVQLVVVCVVVVHNPLSVVLVVVLVVLVVVLVVVCVVVVPDPDPVSSVVSVVSSVVSSVVSCQLVVQLVCCCPPVVDDSVVSSVCSVVVVVPDDDDDD

pLDDT: mean 76.98, std 17.81, range [31.47, 93.38]

Sequence (159 aa):
MLTANKEGRTLEEVVADLRTGIDELKAAGKLPEGVTVGFEGSAKHNQETASHMGTALLLAVAFIYLVLASQFESFKLPITIMLTLPLSMVGMVVMLLITGDPMSMLTQIGLILLMGLVTKNAILLVDRTLQLMREEGMPRREAIIEAGMSRDRQPGGEA

Radius of gyration: 24.37 Å; chains: 1; bounding box: 58×45×62 Å

Secondary structure (DSSP, 8-state):
------TT--HHHHHHHHHHHHHHHHHTT-PPTT------SHHHHHHHHHHHHHHHHHHHHHHHHHHHHHHTT-SHHHHHHHTHHHHHHHHHHHHHHHHT----HHHHHHHHHHHHHHHHHHHHHHHHHHHHHHHS---HHHHHHHHHHHTTS------